Protein AF-A0A349AZU6-F1 (afdb_monomer)

Foldseek 3Di:
DQVLLCVLLVHPDDSVRLVVVLQVQLCVQLVCLCVPPRNVRSVCSNVCSVVCVSVVSLVSNVVQLVVQVVCVVVLVVQLVVCVVVPHDNLVSLVCSLVPDDPPNNVLSVQLNVCVVVVDDSVVSVVVSVVSSVVSVD

Sequence (137 aa):
WIDAALDRAGLVMRAGEYVAVIAAAAIAGGVLGYLLLGAVVGALGFLVPLLGAGAFLRAKASRRNKDFGDQLSDALMIMSGSLRSGFGVGQAIDTVAEEMDAPLGQEFRRAILETRLGRDVEDALDGVAGRVQNEDF

Mean predicted aligned error: 5.75 Å

Solvent-accessible surface area (backbone atoms only — not comparable to full-atom values): 7017 Å² total; per-residue (Å²): 111,61,54,64,40,29,58,59,38,71,42,100,58,53,54,68,56,51,52,49,51,38,51,51,45,11,51,51,32,16,51,51,25,29,76,75,68,32,68,70,44,9,51,47,30,29,46,49,41,67,68,40,50,64,56,50,36,51,53,43,20,48,50,46,48,49,51,30,59,65,47,47,62,57,41,49,51,53,30,52,51,34,45,71,76,66,45,53,70,70,55,23,47,50,49,34,22,70,74,38,58,82,55,49,10,54,46,39,45,48,26,52,53,41,30,76,73,73,43,53,65,67,62,24,49,50,51,42,52,54,55,54,55,59,56,80,107

pLDDT: mean 89.32, std 9.28, range [38.75, 96.94]

Radius of gyration: 20.49 Å; Cα contacts (8 Å, |Δi|>4): 138; chains: 1; bounding box: 47×26×60 Å

Nearest PDB structures (foldseek):
  6bs9-assembly4_D  TM=7.096E-01  e=2.618E+00  Bacillus subtilis subsp. subtilis str. 168

Structure (mmCIF, N/CA/C/O backbone):
data_AF-A0A349AZU6-F1
#
_entry.id   AF-A0A349AZU6-F1
#
loop_
_atom_site.group_PDB
_atom_site.id
_atom_site.type_symbol
_atom_site.label_atom_id
_atom_site.label_alt_id
_atom_site.label_comp_id
_atom_site.label_asym_id
_atom_site.label_entity_id
_atom_site.label_seq_id
_atom_site.pdbx_PDB_ins_code
_atom_site.Cartn_x
_atom_site.Cartn_y
_atom_site.Cartn_z
_atom_site.occupancy
_atom_site.B_iso_or_equiv
_atom_site.auth_seq_id
_atom_site.auth_comp_id
_atom_site.auth_asym_id
_atom_site.auth_atom_id
_atom_site.pdbx_PDB_model_num
ATOM 1 N N . TRP A 1 1 ? -4.689 -14.101 -10.214 1.00 70.19 1 TRP A N 1
ATOM 2 C CA . TRP A 1 1 ? -3.372 -13.975 -9.547 1.00 70.19 1 TRP A CA 1
ATOM 3 C C . TRP A 1 1 ? -2.842 -12.546 -9.610 1.00 70.19 1 TRP A C 1
ATOM 5 O O . TRP A 1 1 ? -2.503 -12.028 -8.558 1.00 70.19 1 TRP A O 1
ATOM 15 N N . ILE A 1 2 ? -2.807 -11.895 -10.785 1.00 75.62 2 ILE A N 1
ATOM 16 C CA . ILE A 1 2 ? -2.313 -10.508 -10.916 1.00 75.62 2 ILE A CA 1
ATOM 17 C C . ILE A 1 2 ? -3.176 -9.515 -10.126 1.00 75.62 2 ILE A C 1
ATOM 19 O O . ILE A 1 2 ? -2.609 -8.734 -9.376 1.00 75.62 2 ILE A O 1
ATOM 23 N N . ASP A 1 3 ? -4.511 -9.592 -10.208 1.00 78.19 3 ASP A N 1
ATOM 24 C CA . ASP A 1 3 ? -5.394 -8.682 -9.451 1.00 78.19 3 ASP A CA 1
ATOM 25 C C . ASP A 1 3 ? -5.141 -8.774 -7.938 1.00 78.19 3 ASP A C 1
ATOM 27 O O . ASP A 1 3 ? -4.849 -7.778 -7.291 1.00 78.19 3 ASP A O 1
ATOM 31 N N . ALA A 1 4 ? -5.074 -9.995 -7.396 1.00 75.69 4 ALA A N 1
ATOM 32 C CA . ALA A 1 4 ? -4.731 -10.221 -5.990 1.00 75.69 4 ALA A CA 1
ATOM 33 C C . ALA A 1 4 ? -3.312 -9.744 -5.612 1.00 75.69 4 ALA A C 1
ATOM 35 O O . ALA A 1 4 ? -3.046 -9.435 -4.455 1.00 75.69 4 ALA A O 1
ATOM 36 N N . ALA A 1 5 ? -2.361 -9.708 -6.551 1.00 75.31 5 ALA A N 1
ATOM 37 C CA . ALA A 1 5 ? -1.028 -9.157 -6.303 1.00 75.31 5 ALA A CA 1
ATOM 38 C C . ALA A 1 5 ? -1.018 -7.617 -6.358 1.00 75.31 5 ALA A C 1
ATOM 40 O O . ALA A 1 5 ? -0.261 -6.993 -5.618 1.00 75.31 5 ALA A O 1
ATOM 41 N N . LEU A 1 6 ? -1.859 -7.011 -7.201 1.00 78.75 6 LEU A N 1
ATOM 42 C CA . LEU A 1 6 ? -2.036 -5.560 -7.300 1.00 78.75 6 LEU A CA 1
ATOM 43 C C . LEU A 1 6 ? -2.740 -4.993 -6.067 1.00 78.75 6 LEU A C 1
ATOM 45 O O . LEU A 1 6 ? -2.260 -4.006 -5.508 1.00 78.75 6 LEU A O 1
ATOM 49 N N . ASP A 1 7 ? -3.787 -5.670 -5.594 1.00 77.56 7 ASP A N 1
ATOM 50 C CA . ASP A 1 7 ? -4.503 -5.304 -4.369 1.00 77.56 7 ASP A CA 1
ATOM 51 C C . ASP A 1 7 ? -3.568 -5.326 -3.151 1.00 77.56 7 ASP A C 1
ATOM 53 O O . ASP A 1 7 ? -3.503 -4.354 -2.392 1.00 77.56 7 ASP A O 1
ATOM 57 N N . ARG A 1 8 ? -2.757 -6.387 -3.014 1.00 73.31 8 ARG A N 1
ATOM 58 C CA . ARG A 1 8 ? -1.718 -6.492 -1.971 1.00 73.31 8 ARG A CA 1
ATOM 59 C C . ARG A 1 8 ? -0.664 -5.392 -2.092 1.00 73.31 8 ARG A C 1
ATOM 61 O O . ARG A 1 8 ? -0.300 -4.737 -1.122 1.00 73.31 8 ARG A O 1
ATOM 68 N N . ALA A 1 9 ? -0.237 -5.077 -3.313 1.00 77.00 9 ALA A N 1
ATOM 69 C CA . ALA A 1 9 ? 0.690 -3.977 -3.574 1.00 77.00 9 ALA A CA 1
ATOM 70 C C . ALA A 1 9 ? 0.067 -2.570 -3.406 1.00 77.00 9 ALA A C 1
ATOM 72 O O . ALA A 1 9 ? 0.757 -1.566 -3.631 1.00 77.00 9 ALA A O 1
ATOM 73 N N . GLY A 1 10 ? -1.221 -2.469 -3.054 1.00 72.44 10 GLY A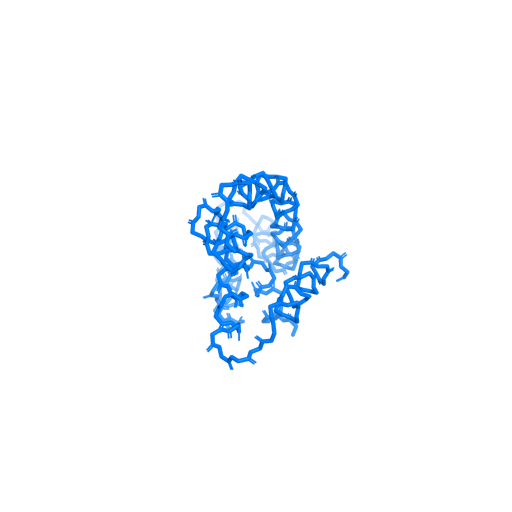 N 1
ATOM 74 C CA . GLY A 1 10 ? -1.937 -1.202 -2.883 1.00 72.44 10 GLY A CA 1
ATOM 75 C C . GLY A 1 10 ? -2.020 -0.400 -4.180 1.00 72.44 10 GLY A C 1
ATOM 76 O O . GLY A 1 10 ? -1.925 0.827 -4.167 1.00 72.44 10 GLY A O 1
ATOM 77 N N . LEU A 1 11 ? -2.073 -1.086 -5.322 1.00 80.00 11 LEU A N 1
ATOM 78 C CA . LEU A 1 11 ? -2.151 -0.471 -6.641 1.00 80.00 11 LEU A CA 1
ATOM 79 C C . LEU A 1 11 ? -3.598 -0.485 -7.126 1.00 80.00 11 LEU A C 1
ATOM 81 O O . LEU A 1 11 ? -4.158 -1.545 -7.373 1.00 80.00 11 LEU A O 1
ATOM 85 N N . VAL A 1 12 ? -4.172 0.702 -7.341 1.00 77.62 12 VAL A N 1
ATOM 86 C CA . VAL A 1 12 ? -5.534 0.887 -7.885 1.00 77.62 12 VAL A CA 1
ATOM 87 C C . VAL A 1 12 ? -5.543 0.716 -9.414 1.00 77.62 12 VAL A C 1
ATOM 89 O O . VAL A 1 12 ? -6.100 1.526 -10.147 1.00 77.62 12 VAL A O 1
ATOM 92 N N . MET A 1 13 ? -4.848 -0.304 -9.912 1.00 78.25 13 MET A N 1
ATOM 93 C CA . MET A 1 13 ? -4.711 -0.590 -11.339 1.00 78.25 13 MET A CA 1
ATOM 94 C C . MET A 1 13 ? -5.400 -1.903 -11.665 1.00 78.25 13 MET A C 1
ATOM 96 O O . MET A 1 13 ? -5.328 -2.862 -10.899 1.00 78.25 13 MET A O 1
ATOM 100 N N . ARG A 1 14 ? -6.021 -1.978 -12.840 1.00 85.62 14 ARG A N 1
ATOM 101 C CA . ARG A 1 14 ? -6.533 -3.253 -13.358 1.00 85.62 14 ARG A CA 1
ATOM 102 C C . ARG A 1 14 ? -5.367 -4.120 -13.831 1.00 85.62 14 ARG A C 1
ATOM 104 O O . ARG A 1 14 ? -4.391 -3.589 -14.367 1.00 85.62 14 ARG A O 1
ATOM 111 N N . ALA A 1 15 ? -5.484 -5.451 -13.758 1.00 83.00 15 ALA A N 1
ATOM 112 C CA . ALA A 1 15 ? -4.453 -6.343 -14.307 1.00 83.00 15 ALA A CA 1
ATOM 113 C C . ALA A 1 15 ? -4.099 -6.023 -15.770 1.00 83.00 15 ALA A C 1
ATOM 115 O O . ALA A 1 15 ? -2.925 -6.052 -16.137 1.00 83.00 15 ALA A O 1
ATOM 116 N N . GLY A 1 16 ? -5.092 -5.656 -16.588 1.00 84.69 16 GLY A N 1
ATOM 117 C CA . GLY A 1 16 ? -4.869 -5.251 -17.979 1.00 84.69 16 GLY A CA 1
ATOM 118 C C . GLY A 1 16 ? -4.025 -3.979 -18.123 1.00 84.69 16 GLY A C 1
ATOM 119 O O . GLY A 1 16 ? -3.142 -3.931 -18.975 1.00 84.69 16 GLY A O 1
ATOM 120 N N . GLU A 1 17 ? -4.241 -2.977 -17.267 1.00 88.50 17 GLU A N 1
ATOM 121 C CA . GLU A 1 17 ? -3.463 -1.729 -17.264 1.00 88.50 17 GLU A CA 1
ATOM 122 C C . GLU A 1 17 ? -2.023 -1.989 -16.828 1.00 88.50 17 GLU A C 1
ATOM 124 O O . GLU A 1 17 ? -1.086 -1.508 -17.460 1.00 88.50 17 GLU A O 1
ATOM 129 N N . TYR A 1 18 ? -1.838 -2.814 -15.795 1.00 88.88 18 TYR A N 1
ATOM 130 C CA . TYR A 1 18 ? -0.510 -3.184 -15.323 1.00 88.88 18 TYR A CA 1
ATOM 131 C C . TYR A 1 18 ? 0.291 -3.927 -16.400 1.00 88.88 18 TYR A C 1
ATOM 133 O O . TYR A 1 18 ? 1.432 -3.567 -16.690 1.00 88.88 18 TYR A O 1
ATOM 141 N N . VAL A 1 19 ? -0.318 -4.923 -17.052 1.00 90.12 19 VAL A N 1
ATOM 142 C CA . VAL A 1 19 ? 0.318 -5.653 -18.160 1.00 90.12 19 VAL A CA 1
ATOM 143 C C . VAL A 1 19 ? 0.631 -4.714 -19.327 1.00 90.12 19 VAL A C 1
ATOM 145 O O . VAL A 1 19 ? 1.719 -4.805 -19.893 1.00 90.12 19 VAL A O 1
ATOM 148 N N . ALA A 1 20 ? -0.268 -3.782 -19.659 1.00 92.62 20 ALA A N 1
ATOM 149 C CA . ALA A 1 20 ? -0.034 -2.795 -20.710 1.00 92.62 20 ALA A CA 1
ATOM 150 C C . ALA A 1 20 ? 1.158 -1.877 -20.390 1.00 92.62 20 ALA A C 1
ATOM 152 O O . ALA A 1 20 ? 1.995 -1.646 -21.260 1.00 92.62 20 ALA A O 1
ATOM 153 N N . VAL A 1 21 ? 1.282 -1.408 -19.144 1.00 92.81 21 VAL A N 1
ATOM 154 C CA . VAL A 1 21 ? 2.424 -0.594 -18.693 1.00 92.81 21 VAL A CA 1
ATOM 155 C C . VAL A 1 21 ? 3.730 -1.380 -18.782 1.00 92.81 21 VAL A C 1
ATOM 157 O O . VAL A 1 21 ? 4.713 -0.863 -19.308 1.00 92.81 21 VAL A O 1
ATOM 160 N N . ILE A 1 22 ? 3.750 -2.634 -18.323 1.00 93.75 22 ILE A N 1
ATOM 161 C CA . ILE A 1 22 ? 4.947 -3.484 -18.400 1.00 93.75 22 ILE A CA 1
ATOM 162 C C . ILE A 1 22 ? 5.332 -3.767 -19.857 1.00 93.75 22 ILE A C 1
ATOM 164 O O . ILE A 1 22 ? 6.510 -3.674 -20.202 1.00 93.75 22 ILE A O 1
ATOM 168 N N . ALA A 1 23 ? 4.363 -4.059 -20.727 1.00 93.81 23 ALA A N 1
ATOM 169 C CA . ALA A 1 23 ? 4.609 -4.277 -22.150 1.00 93.81 23 ALA A CA 1
ATOM 170 C C . ALA A 1 23 ? 5.148 -3.010 -22.833 1.00 93.81 23 ALA A C 1
ATOM 172 O O . ALA A 1 23 ? 6.137 -3.077 -23.563 1.00 93.81 23 ALA A O 1
ATOM 173 N N . ALA A 1 24 ? 4.554 -1.847 -22.554 1.00 95.62 24 ALA A N 1
ATOM 174 C CA . ALA A 1 24 ? 5.028 -0.566 -23.066 1.00 95.62 24 ALA A CA 1
ATOM 175 C C . ALA A 1 24 ? 6.449 -0.250 -22.573 1.00 95.62 24 ALA A C 1
ATOM 177 O O . ALA A 1 24 ? 7.294 0.151 -23.371 1.00 95.62 24 ALA A O 1
ATOM 178 N N . ALA A 1 25 ? 6.739 -0.488 -21.291 1.00 94.12 25 ALA A N 1
ATOM 179 C CA . ALA A 1 25 ? 8.067 -0.301 -20.714 1.00 94.12 25 ALA A CA 1
ATOM 180 C C . ALA A 1 25 ? 9.108 -1.246 -21.334 1.00 94.12 25 ALA A C 1
ATOM 182 O O . ALA A 1 25 ? 10.212 -0.806 -21.640 1.00 94.12 25 ALA A O 1
ATOM 183 N N . ALA A 1 26 ? 8.757 -2.514 -21.569 1.00 95.56 26 ALA A N 1
ATOM 184 C CA . ALA A 1 26 ? 9.631 -3.486 -22.224 1.00 95.56 26 ALA A CA 1
ATOM 185 C C . ALA A 1 26 ? 9.942 -3.084 -23.672 1.00 95.56 26 ALA A C 1
ATOM 187 O O . ALA A 1 26 ? 11.100 -3.083 -24.084 1.00 95.56 26 ALA A O 1
ATOM 188 N N . ILE A 1 27 ? 8.927 -2.688 -24.445 1.00 96.31 27 ILE A N 1
ATOM 189 C CA . ILE A 1 27 ? 9.114 -2.250 -25.834 1.00 96.31 27 ILE A CA 1
ATOM 190 C C . ILE A 1 27 ? 9.949 -0.967 -25.878 1.00 96.31 27 ILE A C 1
ATOM 192 O O . ILE A 1 27 ? 10.937 -0.908 -26.607 1.00 96.31 27 ILE A O 1
ATOM 196 N N . ALA A 1 28 ? 9.599 0.044 -25.078 1.00 96.44 28 ALA A N 1
ATOM 197 C CA . ALA A 1 28 ? 10.323 1.310 -25.043 1.00 96.44 28 ALA A CA 1
ATOM 198 C C . ALA A 1 28 ? 11.774 1.118 -24.580 1.00 96.44 28 ALA A C 1
ATOM 200 O O . ALA A 1 28 ? 12.697 1.587 -25.243 1.00 96.44 28 ALA A O 1
ATOM 201 N N . GLY A 1 29 ? 11.987 0.379 -23.487 1.00 94.44 29 GLY A N 1
ATOM 202 C CA . GLY A 1 29 ? 13.314 0.062 -22.966 1.00 94.44 29 GLY A CA 1
ATOM 203 C C . GLY A 1 29 ? 14.150 -0.740 -23.961 1.00 94.44 29 GLY A C 1
ATOM 204 O O . GLY A 1 29 ? 15.328 -0.442 -24.152 1.00 94.44 29 GLY A O 1
ATOM 205 N N . GLY A 1 30 ? 13.538 -1.707 -24.647 1.00 96.00 30 GLY A N 1
ATOM 206 C CA . GLY A 1 30 ? 14.215 -2.516 -25.653 1.00 96.00 30 GLY A CA 1
ATOM 207 C C . GLY A 1 30 ? 14.617 -1.728 -26.896 1.00 96.00 30 GLY A C 1
ATOM 208 O O . GLY A 1 30 ? 15.766 -1.806 -27.328 1.00 96.00 30 GLY A O 1
ATOM 209 N N . VAL A 1 31 ? 13.705 -0.919 -27.441 1.00 96.94 31 VAL A N 1
ATOM 210 C CA . VAL A 1 31 ? 13.965 -0.088 -28.627 1.00 96.94 31 VAL A CA 1
ATOM 211 C C . VAL A 1 31 ? 15.001 0.991 -28.318 1.00 96.94 31 VAL A C 1
ATOM 213 O O . VAL A 1 31 ? 15.977 1.127 -29.052 1.00 96.94 31 VAL A O 1
ATOM 216 N N . LEU A 1 32 ? 14.838 1.732 -27.219 1.00 96.62 32 LEU A N 1
ATOM 217 C CA . LEU A 1 32 ? 15.782 2.786 -26.841 1.00 96.62 32 LEU A CA 1
ATOM 218 C C . LEU A 1 32 ? 17.157 2.209 -26.492 1.00 96.62 32 LEU A C 1
ATOM 220 O O . LEU A 1 32 ? 18.171 2.728 -26.955 1.00 96.62 32 LEU A O 1
ATOM 224 N N . GLY A 1 33 ? 17.200 1.111 -25.733 1.00 96.25 33 GLY A N 1
ATOM 225 C CA . GLY A 1 33 ? 18.446 0.424 -25.403 1.00 96.25 33 GLY A CA 1
ATOM 226 C C . GLY A 1 33 ? 19.177 -0.070 -26.651 1.00 96.25 33 GLY A C 1
ATOM 227 O O . GLY A 1 33 ? 20.388 0.112 -26.762 1.00 96.25 33 GLY A O 1
ATOM 228 N N . TYR A 1 34 ? 18.437 -0.618 -27.620 1.00 96.88 34 TYR A N 1
ATOM 229 C CA . TYR A 1 34 ? 18.990 -1.063 -28.896 1.00 96.88 34 TYR A CA 1
ATOM 230 C C . TYR A 1 34 ? 19.589 0.099 -29.696 1.00 96.88 34 TYR A C 1
ATOM 232 O O . TYR A 1 34 ? 20.733 0.008 -30.139 1.00 96.88 34 TYR A O 1
ATOM 240 N N . LEU A 1 35 ? 18.836 1.192 -29.860 1.00 96.44 35 LEU A N 1
ATOM 241 C CA . LEU A 1 35 ? 19.240 2.329 -30.692 1.00 96.44 35 LEU A CA 1
ATOM 242 C C . LEU A 1 35 ? 20.416 3.117 -30.106 1.00 96.44 35 LEU A C 1
ATOM 244 O O . LEU A 1 35 ? 21.252 3.607 -30.859 1.00 96.44 35 LEU A O 1
ATOM 248 N N . LEU A 1 36 ? 20.474 3.259 -28.780 1.00 96.25 36 LEU A N 1
ATOM 249 C CA . LEU A 1 36 ? 21.478 4.093 -28.117 1.00 96.25 36 LEU A CA 1
ATOM 250 C C . LEU A 1 36 ? 22.755 3.325 -27.764 1.00 96.25 36 LEU A C 1
ATOM 252 O O . LEU A 1 36 ? 23.843 3.891 -27.811 1.00 96.25 36 LEU A O 1
ATOM 256 N N . LEU A 1 37 ? 22.621 2.059 -27.361 1.00 95.81 37 LEU A N 1
ATOM 2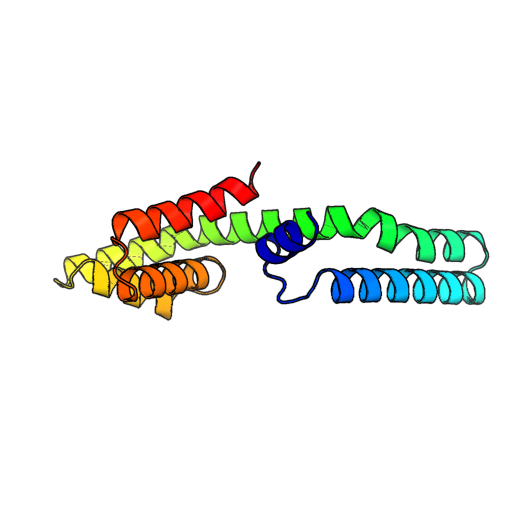57 C CA . LEU A 1 37 ? 23.686 1.304 -26.690 1.00 95.81 37 LEU A CA 1
ATOM 258 C C . LEU A 1 37 ? 23.924 -0.086 -27.309 1.00 95.81 37 LEU A C 1
ATOM 260 O O . LEU A 1 37 ? 24.824 -0.809 -26.881 1.00 95.81 37 LEU A O 1
ATOM 264 N N . GLY A 1 38 ? 23.153 -0.457 -28.336 1.00 94.75 38 GLY A N 1
ATOM 265 C CA . GLY A 1 38 ? 23.325 -1.687 -29.103 1.00 94.75 38 GLY A CA 1
ATOM 266 C C . GLY A 1 38 ? 22.504 -2.881 -28.608 1.00 94.75 38 GLY A C 1
ATOM 267 O O . GLY A 1 38 ? 21.756 -2.828 -27.629 1.00 94.75 38 GLY A O 1
ATOM 268 N N . ALA A 1 39 ? 22.654 -4.004 -29.317 1.00 94.00 39 ALA A N 1
ATOM 269 C CA . ALA A 1 39 ? 21.764 -5.163 -29.212 1.00 94.00 39 ALA A CA 1
ATOM 270 C C . ALA A 1 39 ? 21.667 -5.778 -27.808 1.00 94.00 39 ALA A C 1
ATOM 272 O O . ALA A 1 39 ? 20.577 -6.154 -27.382 1.00 94.00 39 ALA A O 1
ATOM 273 N N . VAL A 1 40 ? 22.782 -5.849 -27.074 1.00 95.56 40 VAL A N 1
ATOM 274 C CA . VAL A 1 40 ? 22.809 -6.423 -25.719 1.00 95.56 40 VAL A CA 1
ATOM 275 C C . VAL A 1 40 ? 21.979 -5.580 -24.751 1.00 95.56 40 VAL A C 1
ATOM 277 O O . VAL A 1 40 ? 21.172 -6.118 -23.996 1.00 95.56 40 VAL A O 1
ATOM 280 N N . VAL A 1 41 ? 22.126 -4.254 -24.797 1.00 94.94 41 VAL A N 1
ATOM 281 C CA . VAL A 1 41 ? 21.389 -3.356 -23.901 1.00 94.94 41 VAL A CA 1
ATOM 282 C C . VAL A 1 41 ? 19.914 -3.284 -24.286 1.00 94.94 41 VAL A C 1
ATOM 284 O O . VAL A 1 41 ? 19.061 -3.270 -23.402 1.00 94.94 41 VAL A O 1
ATOM 287 N N . GLY A 1 42 ? 19.592 -3.338 -25.581 1.00 95.06 42 GLY A N 1
ATOM 288 C CA . GLY A 1 42 ? 18.209 -3.496 -26.040 1.00 95.06 42 GLY A CA 1
ATOM 289 C C . GLY A 1 42 ? 17.556 -4.787 -25.538 1.00 95.06 42 GLY A C 1
ATOM 290 O O . GLY A 1 42 ? 16.437 -4.762 -25.033 1.00 95.06 42 GLY A O 1
ATOM 291 N N . ALA A 1 43 ? 18.265 -5.918 -25.582 1.00 94.62 43 ALA A N 1
ATOM 292 C CA . ALA A 1 43 ? 17.741 -7.176 -25.048 1.00 94.62 43 ALA A CA 1
ATOM 293 C C . ALA A 1 43 ? 17.457 -7.087 -23.536 1.00 9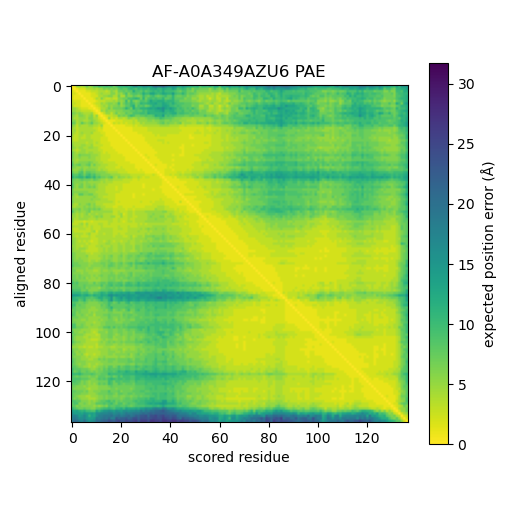4.62 43 ALA A C 1
ATOM 295 O O . ALA A 1 43 ? 16.401 -7.524 -23.076 1.00 94.62 43 ALA A O 1
ATOM 296 N N . LEU A 1 44 ? 18.356 -6.467 -22.764 1.00 94.69 44 LEU A N 1
ATOM 297 C CA . LEU A 1 44 ? 1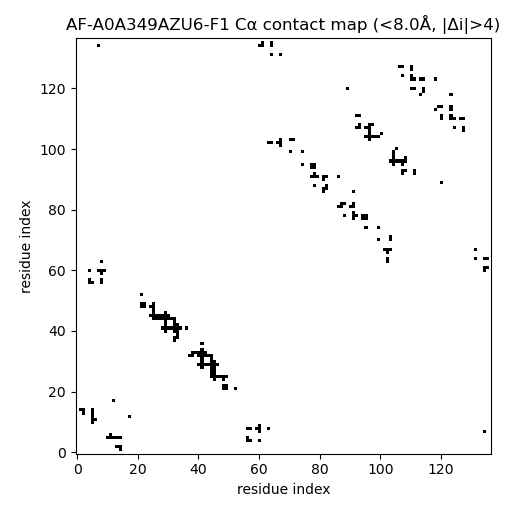8.145 -6.244 -21.329 1.00 94.69 44 LEU A CA 1
ATOM 298 C C . LEU A 1 44 ? 16.980 -5.283 -21.054 1.00 94.69 44 LEU A C 1
ATOM 300 O O . LEU A 1 44 ? 16.138 -5.584 -20.211 1.00 94.69 44 LEU A O 1
ATOM 304 N N . GLY A 1 45 ? 16.887 -4.169 -21.785 1.00 93.12 45 GLY A N 1
ATOM 305 C CA . GLY A 1 45 ? 15.798 -3.197 -21.652 1.00 93.12 45 GLY A CA 1
ATOM 306 C C . GLY A 1 45 ? 14.413 -3.790 -21.926 1.00 93.12 45 GLY A C 1
ATOM 307 O O . GLY A 1 45 ? 13.432 -3.356 -21.325 1.00 93.12 45 GLY A O 1
ATOM 308 N N . PHE A 1 46 ? 14.340 -4.823 -22.770 1.00 93.12 46 PHE A N 1
ATOM 309 C CA . PHE A 1 46 ? 13.118 -5.585 -23.014 1.00 93.12 46 PHE A CA 1
ATOM 310 C C . PHE A 1 46 ? 12.822 -6.615 -21.913 1.00 93.12 46 PHE A C 1
ATOM 312 O O . PHE A 1 46 ? 11.688 -6.728 -21.449 1.00 93.12 46 PHE A O 1
ATOM 319 N N . LEU A 1 47 ? 13.830 -7.375 -21.476 1.00 92.94 47 LEU A N 1
ATOM 320 C CA . LEU A 1 47 ? 13.640 -8.492 -20.544 1.00 92.94 47 LEU A CA 1
ATOM 321 C C . LEU A 1 47 ? 13.444 -8.053 -19.088 1.00 92.94 47 LEU A C 1
ATOM 323 O O . LEU A 1 47 ? 12.690 -8.695 -18.355 1.00 92.94 47 LEU A O 1
ATOM 327 N N . VAL A 1 48 ? 14.097 -6.971 -18.654 1.00 93.94 48 VAL A N 1
ATOM 328 C CA . VAL A 1 48 ? 14.079 -6.537 -17.248 1.00 93.94 48 VAL A CA 1
ATOM 329 C C . VAL A 1 48 ? 12.664 -6.219 -16.741 1.00 93.94 48 VAL A C 1
ATOM 331 O O . VAL A 1 48 ? 12.304 -6.757 -15.694 1.00 93.94 48 VAL A O 1
ATOM 334 N N . PRO A 1 49 ? 11.817 -5.433 -17.437 1.00 90.81 49 PRO A N 1
ATOM 335 C CA . PRO A 1 49 ? 10.455 -5.164 -16.968 1.00 90.81 49 PRO A CA 1
ATOM 336 C C . PRO A 1 49 ? 9.586 -6.425 -16.894 1.00 90.81 49 PRO A C 1
ATOM 338 O O . PRO A 1 49 ? 8.812 -6.580 -15.952 1.00 90.81 49 PRO A O 1
ATOM 341 N N . LEU A 1 50 ? 9.746 -7.351 -17.847 1.00 90.25 50 LEU A N 1
ATOM 342 C CA . LEU A 1 50 ? 8.970 -8.594 -17.915 1.00 90.25 50 LEU A CA 1
ATOM 343 C C . LEU A 1 50 ? 9.283 -9.531 -16.744 1.00 90.25 50 LEU A C 1
ATOM 345 O O . LEU A 1 50 ? 8.373 -10.058 -16.107 1.00 90.25 50 LEU A O 1
ATOM 349 N N . LEU A 1 51 ? 10.569 -9.719 -16.443 1.00 90.81 51 LEU A N 1
ATOM 350 C CA . LEU A 1 51 ? 11.010 -10.574 -15.340 1.00 90.81 51 LEU A CA 1
ATOM 351 C C . LEU A 1 51 ? 10.854 -9.878 -13.978 1.00 90.81 51 LEU A C 1
ATOM 353 O O . LEU A 1 51 ? 10.565 -10.526 -12.972 1.00 90.81 51 LEU A O 1
ATOM 357 N N . GLY A 1 52 ? 11.021 -8.555 -13.943 1.00 89.25 52 GLY A N 1
ATOM 358 C CA . GLY A 1 52 ? 10.986 -7.742 -12.730 1.00 89.25 52 GLY A CA 1
ATOM 359 C C . GLY A 1 52 ? 9.583 -7.422 -12.215 1.00 89.25 52 GLY A C 1
ATOM 360 O O . GLY A 1 52 ? 9.436 -7.169 -11.022 1.00 89.25 52 GLY A O 1
ATOM 361 N N . ALA A 1 53 ? 8.548 -7.477 -13.059 1.00 89.19 53 ALA A N 1
ATOM 362 C CA . ALA A 1 53 ? 7.174 -7.121 -12.693 1.00 89.19 53 ALA A CA 1
ATOM 363 C C . ALA A 1 53 ? 6.673 -7.858 -11.434 1.00 89.19 53 ALA A C 1
ATOM 365 O O . ALA A 1 53 ? 6.237 -7.241 -10.460 1.00 89.19 53 ALA A O 1
ATOM 366 N N . GLY A 1 54 ? 6.806 -9.187 -11.404 1.00 86.75 54 GLY A N 1
ATOM 367 C CA . GLY A 1 54 ? 6.371 -9.989 -10.257 1.00 86.75 54 GLY A CA 1
ATOM 368 C C . GLY A 1 54 ? 7.187 -9.722 -8.988 1.00 86.75 54 GLY A C 1
ATOM 369 O O . GLY A 1 54 ? 6.628 -9.661 -7.894 1.00 86.75 54 GLY A O 1
ATOM 370 N N . ALA A 1 55 ? 8.503 -9.534 -9.123 1.00 88.12 55 ALA A N 1
ATOM 371 C CA . ALA A 1 55 ? 9.378 -9.207 -7.998 1.00 88.12 55 ALA A CA 1
ATOM 372 C C . ALA A 1 55 ? 9.057 -7.821 -7.418 1.00 88.12 55 ALA A C 1
ATOM 374 O O . ALA A 1 55 ? 9.014 -7.663 -6.201 1.00 88.12 55 ALA A O 1
ATOM 375 N N . PHE A 1 56 ? 8.755 -6.846 -8.278 1.00 88.44 56 PHE A N 1
ATOM 376 C CA . PHE A 1 56 ? 8.345 -5.505 -7.876 1.00 88.44 56 PHE A CA 1
ATOM 377 C C . PHE A 1 56 ? 7.048 -5.521 -7.058 1.00 88.44 56 PHE A C 1
ATOM 379 O O . PHE A 1 56 ? 6.995 -4.903 -5.997 1.00 88.44 56 PHE A O 1
ATOM 386 N N . LEU A 1 57 ? 6.024 -6.261 -7.504 1.00 87.25 57 LEU A N 1
ATOM 387 C CA . LEU A 1 57 ? 4.766 -6.384 -6.756 1.00 87.25 57 LEU A CA 1
ATOM 388 C C . LEU A 1 57 ? 4.980 -7.009 -5.376 1.00 87.25 57 LEU A C 1
ATOM 390 O O . LEU A 1 57 ? 4.474 -6.485 -4.387 1.00 87.25 57 LEU A O 1
ATOM 394 N N . ARG A 1 58 ? 5.777 -8.082 -5.294 1.00 86.50 58 ARG A N 1
ATOM 395 C CA . ARG A 1 58 ? 6.119 -8.726 -4.016 1.00 86.50 58 ARG A CA 1
ATOM 396 C C . ARG A 1 58 ? 6.880 -7.790 -3.083 1.00 86.50 58 ARG A C 1
ATOM 398 O O . ARG A 1 58 ? 6.534 -7.689 -1.914 1.00 86.50 58 ARG A O 1
ATOM 405 N N . ALA A 1 59 ? 7.884 -7.081 -3.599 1.00 87.81 59 ALA A N 1
ATOM 406 C CA . ALA A 1 59 ? 8.652 -6.121 -2.811 1.00 87.81 59 ALA A CA 1
ATOM 407 C C . ALA A 1 59 ? 7.766 -4.979 -2.291 1.00 87.81 59 ALA A C 1
ATOM 409 O O . ALA A 1 59 ? 7.903 -4.566 -1.142 1.00 87.81 59 ALA A O 1
ATOM 410 N N . LYS A 1 60 ? 6.830 -4.492 -3.116 1.00 87.75 60 LYS A N 1
ATOM 411 C CA . LYS A 1 60 ? 5.887 -3.447 -2.713 1.00 87.75 60 LYS A CA 1
ATOM 412 C C . LYS A 1 60 ? 4.910 -3.934 -1.638 1.00 87.75 60 LYS A C 1
ATOM 414 O O . LYS A 1 60 ? 4.698 -3.207 -0.674 1.00 87.75 60 LYS A O 1
ATOM 419 N N . ALA A 1 61 ? 4.367 -5.145 -1.776 1.00 86.44 61 ALA A N 1
ATOM 420 C CA . ALA A 1 61 ? 3.504 -5.756 -0.763 1.00 86.44 61 ALA A CA 1
ATOM 421 C C . ALA A 1 61 ? 4.256 -5.972 0.563 1.00 86.44 61 ALA A C 1
ATOM 423 O O . ALA A 1 61 ? 3.822 -5.486 1.596 1.00 86.44 61 ALA A O 1
ATOM 424 N N . SER A 1 62 ? 5.449 -6.575 0.526 1.00 86.88 62 SER A N 1
ATOM 425 C CA . SER A 1 62 ? 6.275 -6.788 1.725 1.00 86.88 62 SER A CA 1
ATOM 426 C C . SER A 1 62 ? 6.626 -5.479 2.439 1.00 86.88 62 SER A C 1
ATOM 428 O O . SER A 1 62 ? 6.579 -5.404 3.666 1.00 86.88 62 SER A O 1
ATOM 430 N N . ARG A 1 63 ? 6.934 -4.418 1.682 1.00 88.56 63 ARG A N 1
ATOM 431 C CA . ARG A 1 63 ? 7.185 -3.098 2.267 1.00 88.56 63 ARG A CA 1
ATOM 432 C C . ARG A 1 63 ? 5.943 -2.535 2.952 1.00 88.56 63 ARG A C 1
ATOM 434 O O . ARG A 1 63 ? 6.055 -2.051 4.067 1.00 88.56 63 ARG A O 1
ATOM 441 N N . ARG A 1 64 ? 4.776 -2.647 2.316 1.00 89.19 64 ARG A N 1
ATOM 442 C CA . ARG A 1 64 ? 3.500 -2.223 2.898 1.00 89.19 64 ARG A CA 1
ATOM 443 C C . ARG A 1 64 ? 3.197 -2.988 4.190 1.00 89.19 64 ARG A C 1
ATOM 445 O O . ARG A 1 64 ? 2.844 -2.362 5.179 1.00 89.19 64 ARG A O 1
ATOM 452 N N . ASN A 1 65 ? 3.422 -4.297 4.220 1.00 87.25 65 ASN A N 1
ATOM 453 C CA . ASN A 1 65 ? 3.269 -5.105 5.431 1.00 87.25 65 ASN A CA 1
ATOM 454 C C . ASN A 1 65 ? 4.168 -4.638 6.573 1.00 87.25 65 ASN A C 1
ATOM 456 O O . ASN A 1 65 ? 3.728 -4.493 7.713 1.00 87.25 65 ASN A O 1
ATOM 460 N N . LYS A 1 66 ? 5.433 -4.357 6.255 1.00 89.50 66 LYS A N 1
ATOM 461 C CA . LYS A 1 66 ? 6.368 -3.802 7.227 1.00 89.50 66 LYS A CA 1
ATOM 462 C C . LYS A 1 66 ? 5.881 -2.451 7.756 1.00 89.50 66 LYS A C 1
ATOM 464 O O . LYS A 1 66 ? 5.819 -2.272 8.966 1.00 89.50 66 LYS A O 1
ATOM 469 N N . ASP A 1 67 ? 5.484 -1.548 6.860 1.00 91.25 67 ASP A N 1
ATOM 470 C CA . ASP A 1 67 ? 4.967 -0.229 7.229 1.00 91.25 67 ASP A CA 1
ATOM 471 C C . ASP A 1 67 ? 3.702 -0.358 8.110 1.00 91.25 67 ASP A C 1
ATOM 473 O O . ASP A 1 67 ? 3.540 0.398 9.064 1.00 91.25 67 ASP A O 1
ATOM 477 N N . PHE A 1 68 ? 2.835 -1.351 7.858 1.00 92.38 68 PHE A N 1
ATOM 478 C CA . PHE A 1 68 ? 1.679 -1.659 8.712 1.00 92.38 68 PHE A CA 1
ATOM 479 C C . PHE A 1 68 ? 2.105 -2.058 10.132 1.00 92.38 68 PHE A C 1
ATOM 481 O O . PHE A 1 68 ? 1.555 -1.553 11.110 1.00 92.38 68 PHE A O 1
ATOM 488 N N . GLY A 1 69 ? 3.077 -2.967 10.250 1.00 91.44 69 GLY A N 1
ATOM 489 C CA . GLY A 1 69 ? 3.606 -3.411 11.540 1.00 91.44 69 GLY A CA 1
ATOM 490 C C . GLY A 1 69 ? 4.247 -2.271 12.332 1.00 91.44 69 GLY A C 1
ATOM 491 O O . GLY A 1 69 ? 3.991 -2.140 13.529 1.00 91.44 69 GLY A O 1
ATOM 492 N N . ASP A 1 70 ? 5.008 -1.411 11.654 1.00 92.81 70 ASP A N 1
ATOM 493 C CA . ASP A 1 70 ? 5.645 -0.239 12.261 1.00 92.81 70 ASP A CA 1
ATOM 494 C C . ASP A 1 70 ? 4.589 0.772 12.765 1.00 92.81 70 ASP A C 1
ATOM 496 O O . ASP A 1 70 ? 4.714 1.310 13.865 1.00 92.81 70 ASP A O 1
ATOM 500 N N . GLN A 1 71 ? 3.495 0.964 12.018 1.00 95.44 71 GLN A N 1
ATOM 501 C CA . GLN A 1 71 ? 2.375 1.845 12.388 1.00 95.44 71 GLN A CA 1
ATOM 502 C C . GLN A 1 71 ? 1.511 1.306 13.542 1.00 95.44 71 GLN A C 1
ATOM 504 O O . GLN A 1 71 ? 0.821 2.079 14.213 1.00 95.44 71 GLN A O 1
ATOM 509 N N . LEU A 1 72 ? 1.516 -0.007 13.793 1.00 93.81 72 LEU A N 1
ATOM 510 C CA . LEU A 1 72 ? 0.624 -0.632 14.775 1.00 93.81 72 LEU A CA 1
ATOM 511 C C . LEU A 1 72 ? 0.886 -0.142 16.204 1.00 93.81 72 LEU A C 1
ATOM 513 O O . LEU A 1 72 ? -0.054 0.029 16.980 1.00 93.81 72 LEU A O 1
ATOM 517 N N . SER A 1 73 ? 2.150 0.117 16.546 1.00 93.62 73 SER A N 1
ATOM 518 C CA . SER A 1 73 ? 2.518 0.650 17.862 1.00 93.62 73 SER A CA 1
ATOM 519 C C . SER A 1 73 ? 1.877 2.019 18.113 1.00 93.62 73 SER A C 1
ATOM 521 O O . SER A 1 73 ? 1.283 2.244 19.169 1.00 93.62 73 SER A O 1
ATOM 523 N N . ASP A 1 74 ? 1.938 2.914 17.128 1.00 95.62 74 ASP A N 1
ATOM 524 C CA . ASP A 1 74 ? 1.368 4.260 17.224 1.00 95.62 74 ASP A CA 1
ATOM 525 C C . ASP A 1 74 ? -0.163 4.219 17.291 1.00 95.62 74 ASP A C 1
ATOM 527 O O . ASP A 1 74 ? -0.771 4.874 18.141 1.00 95.62 74 ASP A O 1
ATOM 531 N N . ALA A 1 75 ? -0.792 3.353 16.492 1.00 95.50 75 ALA A N 1
ATOM 532 C CA . ALA A 1 75 ? -2.234 3.126 16.539 1.00 95.50 75 ALA A CA 1
ATOM 533 C C . ALA A 1 75 ? -2.710 2.635 17.921 1.00 95.50 75 ALA A C 1
ATOM 535 O O . ALA A 1 75 ? -3.722 3.108 18.444 1.00 95.50 75 ALA A O 1
ATOM 536 N N . LEU A 1 76 ? -1.971 1.713 18.550 1.00 94.69 76 LEU A N 1
ATOM 537 C CA . LEU A 1 76 ? -2.275 1.230 19.901 1.00 94.69 76 LEU A CA 1
ATOM 538 C C . LEU A 1 76 ? -2.135 2.340 20.950 1.00 94.69 76 LEU A C 1
ATOM 540 O O . LEU A 1 76 ? -2.937 2.393 21.886 1.00 94.69 76 LEU A O 1
ATOM 544 N N . MET A 1 77 ? -1.172 3.253 20.789 1.00 95.62 77 MET A N 1
ATOM 545 C CA . MET A 1 77 ? -1.042 4.416 21.672 1.00 95.62 77 MET A CA 1
ATOM 546 C C . MET A 1 77 ? -2.260 5.335 21.563 1.00 95.62 77 MET A C 1
ATOM 548 O O . MET A 1 77 ? -2.842 5.668 22.599 1.00 95.62 77 MET A O 1
ATOM 552 N N . ILE A 1 78 ? -2.694 5.663 20.343 1.00 95.19 78 ILE A N 1
ATOM 553 C CA . ILE A 1 78 ? -3.897 6.472 20.088 1.00 95.19 78 ILE A CA 1
ATOM 554 C C . ILE A 1 78 ? -5.127 5.808 20.715 1.00 95.19 78 ILE A C 1
ATOM 556 O O . ILE A 1 78 ? -5.815 6.431 21.526 1.00 95.19 78 ILE A O 1
ATOM 560 N N . MET A 1 79 ? -5.362 4.518 20.442 1.00 94.62 79 MET A N 1
ATOM 561 C CA . MET A 1 79 ? -6.496 3.796 21.031 1.00 94.62 79 MET A CA 1
ATOM 562 C C . MET A 1 79 ? -6.445 3.794 22.556 1.00 94.62 79 MET A C 1
ATOM 564 O O . MET A 1 79 ? -7.457 4.048 23.204 1.00 94.62 79 MET A O 1
ATOM 568 N N . SER A 1 80 ? -5.274 3.545 23.148 1.00 94.88 80 SER A N 1
ATOM 569 C CA . SER A 1 80 ? -5.125 3.531 24.606 1.00 94.88 80 SER A CA 1
ATOM 570 C C . SER A 1 80 ? -5.424 4.898 25.234 1.00 94.88 80 SER A C 1
ATOM 572 O O . SER A 1 80 ? -6.025 4.962 26.310 1.00 94.88 80 SER A O 1
ATOM 574 N N . GLY A 1 81 ? -5.051 5.987 24.552 1.00 94.75 81 GLY A N 1
ATOM 575 C CA . GLY A 1 81 ? -5.359 7.356 24.949 1.00 94.75 81 GLY A CA 1
ATOM 576 C C . GLY A 1 81 ? -6.858 7.635 24.893 1.00 94.75 81 GLY A C 1
ATOM 577 O O . GLY A 1 81 ? -7.424 8.102 25.883 1.00 94.75 81 GLY A O 1
ATOM 578 N N . SER A 1 82 ? -7.507 7.264 23.785 1.00 93.38 82 SER A N 1
ATOM 579 C CA . SER A 1 82 ? -8.953 7.418 23.592 1.00 93.38 82 SER A CA 1
ATOM 580 C C . SER A 1 82 ? -9.768 6.615 24.607 1.00 93.38 82 SER A C 1
ATOM 582 O O . SER A 1 82 ? -10.726 7.119 25.188 1.00 93.38 82 SER A O 1
ATOM 584 N N . LEU A 1 83 ? -9.368 5.375 24.893 1.00 93.38 83 LEU A N 1
ATOM 585 C CA . LEU A 1 83 ? -10.050 4.546 25.889 1.00 93.38 83 LEU A CA 1
ATOM 586 C C . LEU A 1 83 ? -9.875 5.105 27.308 1.00 93.38 83 LEU A C 1
ATOM 588 O O . LEU A 1 83 ? -10.813 5.097 28.104 1.00 93.38 83 LEU A O 1
ATOM 592 N N . ARG A 1 84 ? -8.691 5.638 27.639 1.00 93.56 84 ARG A N 1
ATOM 593 C CA . ARG A 1 84 ? -8.421 6.233 28.958 1.00 93.56 84 ARG A CA 1
ATOM 594 C C . ARG A 1 84 ? -9.211 7.520 29.199 1.00 93.56 84 ARG A C 1
ATOM 596 O O . ARG A 1 84 ? -9.570 7.790 30.343 1.00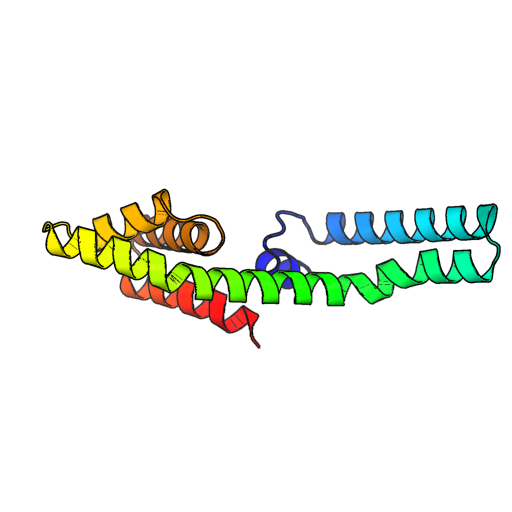 93.56 84 ARG A O 1
ATOM 603 N N . SER A 1 85 ? -9.482 8.306 28.159 1.00 92.44 85 SER A N 1
ATOM 604 C CA . SER A 1 85 ? -10.338 9.496 28.258 1.00 92.44 85 SER A CA 1
ATOM 605 C C . SER A 1 85 ? -11.833 9.162 28.331 1.00 92.44 85 SER A C 1
ATOM 607 O O . SER A 1 85 ? -12.649 10.067 28.501 1.00 92.44 85 SER A O 1
ATOM 609 N N . GLY A 1 86 ? -12.192 7.875 28.271 1.00 91.62 86 GLY A N 1
ATOM 610 C CA . GLY A 1 86 ? -13.560 7.387 28.414 1.00 91.62 86 GLY A CA 1
ATOM 611 C C . GLY A 1 86 ? -14.311 7.230 27.093 1.00 91.62 86 GLY A C 1
ATOM 612 O O . GLY A 1 86 ? -15.513 6.966 27.125 1.00 91.62 86 GLY A O 1
ATOM 613 N N . PHE A 1 87 ? -13.645 7.372 25.941 1.00 89.31 87 PHE A N 1
ATOM 614 C CA . PHE A 1 87 ? -14.268 7.054 24.659 1.00 89.31 87 PHE A CA 1
ATOM 615 C C . PHE A 1 87 ? -14.454 5.541 24.495 1.00 89.31 87 PHE A C 1
ATOM 617 O O . PHE A 1 87 ? -13.675 4.734 25.002 1.00 89.31 87 PHE A O 1
ATOM 624 N N . GLY A 1 88 ? -15.508 5.151 23.776 1.00 91.38 88 GLY A N 1
ATOM 625 C CA . GLY A 1 88 ? -15.769 3.750 23.453 1.00 91.38 88 GLY A CA 1
ATOM 626 C C . GLY A 1 88 ? -14.805 3.201 22.395 1.00 91.38 88 GLY A C 1
ATOM 627 O O . GLY A 1 88 ? -14.214 3.956 21.624 1.00 91.38 88 GLY A O 1
ATOM 628 N N . VAL A 1 89 ? -14.708 1.869 22.310 1.00 87.94 89 VAL A N 1
ATOM 629 C CA . VAL A 1 89 ? -13.838 1.153 21.353 1.00 87.94 89 VAL A CA 1
ATOM 630 C C . VAL A 1 89 ? -14.089 1.588 19.907 1.00 87.94 89 VAL A C 1
ATOM 632 O O . VAL A 1 89 ? -13.139 1.858 19.183 1.00 87.94 89 VAL A O 1
ATOM 635 N N . GLY A 1 90 ? -15.354 1.744 19.502 1.00 89.50 90 GLY A N 1
ATOM 636 C CA . GLY A 1 90 ? -15.691 2.199 18.149 1.00 89.50 90 GLY A CA 1
ATOM 637 C C . GLY A 1 90 ? -15.118 3.580 17.814 1.00 89.50 90 GLY A C 1
ATOM 638 O O . GLY A 1 90 ? -14.568 3.765 16.735 1.00 89.50 90 GLY A O 1
ATOM 639 N N . GLN A 1 91 ? -15.158 4.522 18.761 1.00 90.94 91 GLN A N 1
ATOM 640 C CA . GLN A 1 91 ? -14.591 5.856 18.558 1.00 90.94 91 GLN A CA 1
ATOM 641 C C . GLN A 1 91 ? -13.059 5.826 18.551 1.00 90.94 91 GLN A C 1
ATOM 643 O O . GLN A 1 91 ? -12.445 6.536 17.766 1.00 90.94 91 GLN A O 1
ATOM 648 N N . ALA A 1 92 ? -12.437 4.984 19.381 1.00 93.06 92 ALA A N 1
ATOM 649 C CA . ALA A 1 92 ? -10.990 4.788 19.350 1.00 93.06 92 ALA A CA 1
ATOM 650 C C . ALA A 1 92 ? -10.515 4.238 17.989 1.00 93.06 92 ALA A C 1
ATOM 652 O O . ALA A 1 92 ? -9.495 4.687 17.468 1.00 93.06 92 ALA A O 1
ATOM 653 N N . ILE A 1 93 ? -11.279 3.313 17.397 1.00 92.69 93 ILE A N 1
ATOM 654 C CA . ILE A 1 93 ? -11.028 2.774 16.053 1.00 92.69 93 ILE A CA 1
ATOM 655 C C . ILE A 1 93 ? -11.238 3.856 14.983 1.00 92.69 93 ILE A C 1
ATOM 657 O O . ILE A 1 93 ? -10.392 3.978 14.099 1.00 92.69 93 ILE A O 1
ATOM 661 N N . ASP A 1 94 ? -12.303 4.666 15.078 1.00 93.44 94 ASP A N 1
ATOM 662 C CA . ASP A 1 94 ? -12.528 5.824 14.192 1.00 93.44 94 ASP A CA 1
ATOM 663 C C . ASP A 1 94 ? -11.344 6.806 14.247 1.00 93.44 94 ASP A C 1
ATOM 665 O O . ASP A 1 94 ? -10.840 7.210 13.201 1.00 93.44 94 ASP A O 1
ATOM 669 N N . THR A 1 95 ? -10.824 7.126 15.439 1.00 95.12 95 THR A N 1
ATOM 670 C CA . THR A 1 95 ? -9.658 8.016 15.588 1.00 95.12 95 THR A CA 1
ATOM 671 C C . THR A 1 95 ? -8.420 7.450 14.897 1.00 95.12 95 THR A C 1
ATOM 673 O O . THR A 1 95 ? -7.780 8.153 14.122 1.00 95.12 95 THR A O 1
ATOM 676 N N . VAL A 1 96 ? -8.102 6.169 15.106 1.00 95.69 96 VAL A N 1
ATOM 677 C CA . VAL A 1 96 ? -6.980 5.519 14.405 1.00 95.69 96 VAL A CA 1
ATOM 678 C C . VAL A 1 96 ? -7.178 5.550 12.895 1.00 95.69 96 VAL A C 1
ATOM 680 O O . VAL A 1 96 ? -6.241 5.821 12.149 1.00 95.69 96 VAL A O 1
ATOM 683 N N . ALA A 1 97 ? -8.392 5.276 12.429 1.00 95.06 97 ALA A N 1
ATOM 684 C CA . ALA A 1 97 ? -8.698 5.281 11.012 1.00 95.06 97 ALA A CA 1
ATOM 685 C C . ALA A 1 97 ? -8.513 6.664 10.380 1.00 95.06 97 ALA A C 1
ATOM 687 O O . ALA A 1 97 ? -8.140 6.741 9.213 1.00 95.06 97 ALA A O 1
ATOM 688 N N . GLU A 1 98 ? -8.771 7.745 11.113 1.00 94.56 98 GLU A N 1
ATOM 689 C CA . GLU A 1 98 ? -8.610 9.116 10.631 1.00 94.56 98 GLU A CA 1
ATOM 690 C C . GLU A 1 98 ? -7.166 9.617 10.727 1.00 94.56 98 GLU A C 1
ATOM 692 O O . GLU A 1 98 ? -6.680 10.200 9.756 1.00 94.56 98 GLU A O 1
ATOM 697 N N . GLU A 1 99 ? -6.485 9.358 11.846 1.00 95.06 99 GLU A N 1
ATOM 698 C CA . GLU A 1 99 ? -5.156 9.901 12.152 1.00 95.06 99 GLU A CA 1
ATOM 699 C C . GLU A 1 99 ? -4.004 9.110 11.526 1.00 95.06 99 GLU A C 1
ATOM 701 O O . GLU A 1 99 ? -2.950 9.681 11.253 1.00 95.06 99 GLU A O 1
ATOM 706 N N . MET A 1 100 ? -4.187 7.810 11.276 1.00 96.25 100 MET A N 1
ATOM 707 C CA . MET A 1 100 ? -3.117 6.977 10.735 1.00 96.25 100 MET A CA 1
ATOM 708 C C . MET A 1 100 ? -3.040 7.048 9.209 1.00 96.25 100 MET A C 1
ATOM 710 O O . MET A 1 100 ? -4.040 6.991 8.478 1.00 96.25 100 MET A O 1
ATOM 714 N N . ASP A 1 101 ? -1.803 7.094 8.723 1.00 94.19 101 ASP A N 1
ATOM 715 C CA . ASP A 1 101 ? -1.489 7.002 7.305 1.00 94.19 101 ASP A CA 1
ATOM 716 C C . ASP A 1 101 ? -1.763 5.598 6.739 1.00 94.19 101 ASP A C 1
ATOM 718 O O . ASP A 1 101 ? -2.042 4.624 7.445 1.00 94.19 101 ASP A O 1
ATOM 722 N N . ALA A 1 102 ? -1.692 5.480 5.413 1.00 90.94 102 ALA A N 1
ATOM 723 C CA . ALA A 1 102 ? -1.675 4.176 4.765 1.00 90.94 102 ALA A CA 1
ATOM 724 C C . ALA A 1 102 ? -0.377 3.416 5.123 1.00 90.94 102 ALA A C 1
ATOM 726 O O . ALA A 1 102 ? 0.682 4.040 5.198 1.00 90.94 102 ALA A O 1
ATOM 727 N N . PRO A 1 103 ? -0.417 2.080 5.259 1.00 91.75 103 PRO A N 1
ATOM 728 C CA . PRO A 1 103 ? -1.568 1.207 5.011 1.00 91.75 103 PRO A CA 1
ATOM 729 C C . PRO A 1 103 ? -2.528 1.016 6.193 1.00 91.75 103 PRO A C 1
ATOM 731 O O . PRO A 1 103 ? -3.676 0.644 5.944 1.00 91.75 103 PRO A O 1
ATOM 734 N N . LEU A 1 104 ? -2.115 1.276 7.437 1.00 94.44 104 LEU A N 1
ATOM 735 C CA . LEU A 1 104 ? -2.912 0.934 8.619 1.00 94.44 104 LEU A CA 1
ATOM 736 C C . LEU A 1 104 ? -4.239 1.692 8.671 1.00 94.44 104 LEU A C 1
ATOM 738 O O . LEU A 1 104 ? -5.298 1.073 8.792 1.00 94.44 104 LEU A O 1
ATOM 742 N N . GLY A 1 105 ? -4.218 3.012 8.480 1.00 94.44 105 GLY A N 1
ATOM 743 C CA . GLY A 1 105 ? -5.439 3.816 8.491 1.00 94.44 105 GLY A CA 1
ATOM 744 C C . GLY A 1 105 ? -6.422 3.424 7.384 1.00 94.44 105 GLY A C 1
ATOM 745 O O . GLY A 1 105 ? -7.632 3.526 7.563 1.00 94.44 105 GLY A O 1
ATOM 746 N N . GLN A 1 106 ? -5.947 2.934 6.231 1.00 93.19 106 GLN A N 1
ATOM 747 C CA . GLN A 1 106 ? -6.846 2.437 5.176 1.00 93.19 106 GLN A CA 1
ATOM 748 C C . GLN A 1 106 ? -7.588 1.167 5.606 1.00 93.19 106 GLN A C 1
ATOM 750 O O . GLN A 1 106 ? -8.794 1.062 5.383 1.00 93.19 106 GLN A O 1
ATOM 755 N N . GLU A 1 107 ? -6.897 0.224 6.242 1.00 93.19 107 GLU A N 1
ATOM 756 C CA . GLU A 1 107 ? -7.512 -1.016 6.716 1.00 93.19 107 GLU A CA 1
ATOM 757 C C . GLU A 1 107 ? -8.476 -0.777 7.883 1.00 93.19 107 GLU A C 1
ATOM 759 O O . GLU A 1 107 ? -9.554 -1.368 7.914 1.00 93.19 107 GLU A O 1
ATOM 764 N N . PHE A 1 108 ? -8.155 0.150 8.787 1.00 94.50 108 PHE A N 1
ATOM 765 C CA . PHE A 1 108 ? -9.063 0.545 9.867 1.00 94.50 108 PHE A CA 1
ATOM 766 C C . PHE A 1 108 ? -10.306 1.274 9.330 1.00 94.50 108 PHE A C 1
ATOM 768 O O . PHE A 1 108 ? -11.423 0.945 9.730 1.00 94.50 108 PHE A O 1
ATOM 775 N N . ARG A 1 109 ? -10.162 2.174 8.339 1.00 95.00 109 ARG A N 1
ATOM 776 C CA . ARG A 1 109 ? -11.314 2.763 7.617 1.00 95.00 109 ARG A CA 1
ATOM 777 C C . ARG A 1 109 ? -12.184 1.681 6.976 1.00 95.00 109 ARG A C 1
ATOM 779 O O . ARG A 1 109 ? -13.410 1.773 7.017 1.00 95.00 109 ARG A O 1
ATOM 786 N N . ARG A 1 110 ? -11.570 0.643 6.400 1.00 93.31 110 ARG A N 1
ATOM 787 C CA . ARG A 1 110 ? -12.295 -0.499 5.832 1.00 93.31 110 ARG A CA 1
ATOM 788 C C . ARG A 1 110 ? -13.048 -1.287 6.905 1.00 93.31 110 ARG A C 1
ATOM 790 O O . ARG A 1 110 ? -14.214 -1.598 6.684 1.00 93.31 110 ARG A O 1
ATOM 797 N N . ALA A 1 111 ? -12.435 -1.541 8.060 1.00 94.00 111 ALA A N 1
ATOM 798 C CA . ALA A 1 111 ? -13.100 -2.202 9.182 1.00 94.00 111 ALA A CA 1
ATOM 799 C C . ALA A 1 111 ? -14.328 -1.409 9.662 1.00 94.00 111 ALA A C 1
ATOM 801 O O . ALA A 1 111 ? -15.404 -1.976 9.805 1.00 94.00 111 ALA A O 1
ATOM 802 N N . ILE A 1 112 ? -14.219 -0.082 9.796 1.00 94.38 112 ILE A N 1
ATOM 803 C CA . ILE A 1 112 ? -15.351 0.791 10.157 1.00 94.38 112 ILE A CA 1
ATOM 804 C C . ILE A 1 112 ? -16.485 0.702 9.136 1.00 94.38 112 ILE A C 1
ATOM 806 O O . ILE A 1 112 ? -17.657 0.652 9.510 1.00 94.38 112 ILE A O 1
ATOM 810 N N . LEU A 1 113 ? -16.159 0.691 7.841 1.00 94.38 113 LEU A N 1
ATOM 811 C CA . LEU A 1 113 ? -17.162 0.533 6.788 1.00 94.38 113 LEU A CA 1
ATOM 812 C C . LEU A 1 113 ? -17.863 -0.826 6.886 1.00 94.38 113 LEU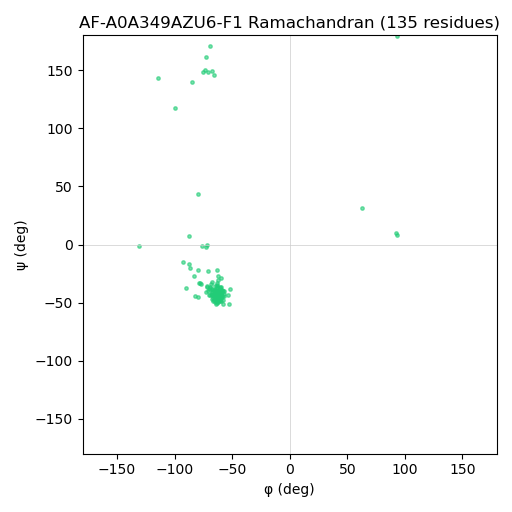 A C 1
ATOM 814 O O . LEU A 1 113 ? -19.082 -0.878 6.765 1.00 94.38 113 LEU A O 1
ATOM 818 N N . GLU A 1 114 ? -17.124 -1.905 7.145 1.00 93.56 114 GLU A N 1
ATOM 819 C CA . GLU A 1 114 ? -17.690 -3.242 7.357 1.00 93.56 114 GLU A CA 1
ATOM 820 C C . GLU A 1 114 ? -18.612 -3.271 8.588 1.00 93.56 114 GLU A C 1
ATOM 822 O O . GLU A 1 114 ? -19.736 -3.769 8.495 1.00 93.56 114 GLU A O 1
ATOM 827 N N . THR A 1 115 ? -18.212 -2.637 9.693 1.00 93.06 115 THR A N 1
ATOM 828 C CA . THR A 1 115 ? -19.053 -2.486 10.889 1.00 93.06 115 THR A CA 1
ATOM 829 C C . THR A 1 115 ? -20.334 -1.702 10.599 1.00 93.06 115 THR A C 1
ATOM 831 O O . THR A 1 115 ? -21.426 -2.103 11.002 1.00 93.06 115 THR A O 1
ATOM 834 N N . ARG A 1 116 ? -20.250 -0.601 9.838 1.00 92.44 116 ARG A N 1
ATOM 835 C CA . ARG A 1 116 ? -21.425 0.195 9.422 1.00 92.44 116 ARG A CA 1
ATOM 836 C C . ARG A 1 116 ? -22.390 -0.589 8.529 1.00 92.44 116 ARG A C 1
ATOM 838 O O . ARG A 1 116 ? -23.565 -0.239 8.456 1.00 92.44 116 ARG A O 1
ATOM 845 N N . LEU A 1 117 ? -21.910 -1.642 7.870 1.00 94.62 117 LEU A N 1
ATOM 846 C CA . LEU A 1 117 ? -22.717 -2.572 7.078 1.00 94.62 117 LEU A CA 1
ATOM 847 C C . LEU A 1 117 ? -23.300 -3.726 7.915 1.00 94.62 117 LEU A C 1
ATOM 849 O O . LEU A 1 117 ? -23.915 -4.631 7.355 1.00 94.62 117 LEU A O 1
ATOM 853 N N . GLY A 1 118 ? -23.148 -3.683 9.242 1.00 93.31 118 GLY A N 1
ATOM 854 C CA . GLY A 1 118 ? -23.730 -4.644 10.180 1.00 93.31 118 GLY A CA 1
ATOM 855 C C . GLY A 1 118 ? -22.822 -5.822 10.528 1.00 93.31 118 GLY A C 1
ATOM 856 O O . GLY A 1 118 ? -23.296 -6.778 11.138 1.00 93.31 118 GLY A O 1
ATOM 857 N N . ARG A 1 119 ? -21.543 -5.778 10.137 1.00 93.25 119 ARG A N 1
ATOM 858 C CA . ARG A 1 119 ? -20.541 -6.754 10.578 1.00 93.25 119 ARG A CA 1
ATOM 859 C C . ARG A 1 119 ? -20.130 -6.456 12.023 1.00 93.25 119 ARG A C 1
ATOM 861 O O . ARG A 1 119 ? -20.140 -5.295 12.431 1.00 93.25 119 ARG A O 1
ATOM 868 N N . ASP A 1 120 ? -19.781 -7.483 12.792 1.00 93.69 120 ASP A N 1
ATOM 869 C CA . ASP A 1 120 ? -19.235 -7.255 14.128 1.00 93.69 120 ASP A CA 1
ATOM 870 C C . ASP A 1 120 ? -17.850 -6.587 14.037 1.00 93.69 120 ASP A C 1
ATOM 872 O O . ASP A 1 120 ? -17.114 -6.780 13.064 1.00 93.69 120 ASP A O 1
ATOM 876 N N . VAL A 1 121 ? -17.504 -5.771 15.034 1.00 89.75 121 VAL A N 1
ATOM 877 C CA . VAL A 1 121 ? -16.209 -5.080 15.084 1.00 89.75 121 VAL A CA 1
ATOM 878 C C . VAL A 1 121 ? -15.065 -6.085 15.192 1.00 89.75 121 VAL A C 1
ATOM 880 O O . VAL A 1 121 ? -14.044 -5.898 14.532 1.00 89.75 121 VAL A O 1
ATOM 883 N N . GLU A 1 122 ? -15.230 -7.148 15.980 1.00 90.94 122 GLU A N 1
ATOM 884 C CA . GLU A 1 122 ? -14.234 -8.212 16.114 1.00 90.94 122 GL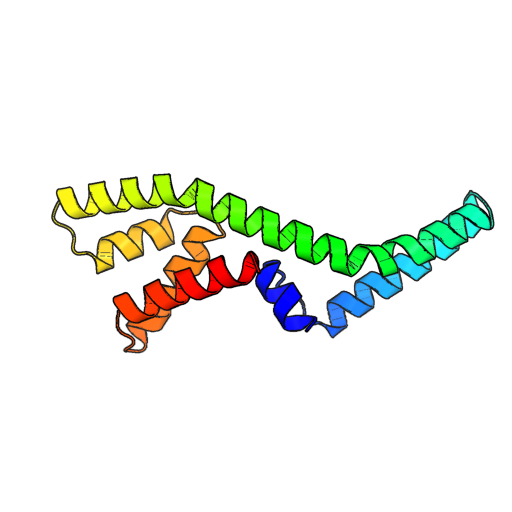U A CA 1
ATOM 885 C C . GLU A 1 122 ? -14.022 -8.903 14.761 1.00 90.94 122 GLU A C 1
ATOM 887 O O . GLU A 1 122 ? -12.893 -8.965 14.277 1.00 90.94 122 GLU A O 1
ATOM 892 N N . ASP A 1 123 ? -15.107 -9.270 14.070 1.00 93.06 123 ASP A N 1
ATOM 893 C CA . ASP A 1 123 ? -15.052 -9.877 12.731 1.00 93.06 123 ASP A CA 1
ATOM 894 C C . ASP A 1 123 ? -14.382 -8.968 11.685 1.00 93.06 123 ASP A C 1
ATOM 896 O O . ASP A 1 123 ? -13.715 -9.443 10.759 1.00 93.06 123 ASP A O 1
ATOM 900 N N . ALA A 1 124 ? -14.604 -7.654 11.773 1.00 92.31 124 ALA A N 1
ATOM 901 C CA . ALA A 1 124 ? -14.011 -6.679 10.863 1.00 92.31 124 ALA A CA 1
ATOM 902 C C . ALA A 1 124 ? -12.500 -6.519 11.112 1.00 92.31 124 ALA A C 1
ATOM 904 O O . ALA A 1 124 ? -11.717 -6.444 10.159 1.00 92.31 124 ALA A O 1
ATOM 905 N N . LEU A 1 125 ? -12.079 -6.509 12.382 1.00 91.69 125 LEU A N 1
ATOM 906 C CA . LEU A 1 125 ? -10.669 -6.456 12.781 1.00 91.69 125 LEU A CA 1
ATOM 907 C C . LEU A 1 125 ? -9.931 -7.766 12.472 1.00 91.69 125 LEU A C 1
ATOM 909 O O . LEU A 1 125 ? -8.805 -7.723 11.975 1.00 91.69 125 LEU A O 1
ATOM 913 N N . ASP A 1 126 ? -10.574 -8.918 12.649 1.00 92.00 126 ASP A N 1
ATOM 914 C CA . ASP A 1 126 ? -10.057 -10.207 12.178 1.00 92.00 126 ASP A CA 1
ATOM 915 C C . ASP A 1 126 ? -9.886 -10.207 10.655 1.00 92.00 126 ASP A C 1
ATOM 917 O O . ASP A 1 126 ? -8.890 -10.704 10.121 1.00 92.00 126 ASP A O 1
ATOM 921 N N . GLY A 1 127 ? -10.811 -9.563 9.938 1.00 90.75 127 GLY A N 1
ATOM 922 C CA . GLY A 1 127 ? -10.678 -9.295 8.510 1.00 90.75 127 GLY A CA 1
ATOM 923 C C . GLY A 1 127 ? -9.426 -8.481 8.163 1.00 90.75 127 GLY A C 1
ATOM 924 O O . GLY A 1 127 ? -8.767 -8.783 7.166 1.00 90.75 127 GLY A O 1
ATOM 925 N N . VAL A 1 128 ? -9.070 -7.477 8.972 1.00 90.62 128 VAL A N 1
ATOM 926 C CA . VAL A 1 128 ? -7.821 -6.708 8.813 1.00 90.62 128 VAL A CA 1
ATOM 927 C C . VAL A 1 128 ? -6.607 -7.609 9.034 1.00 90.62 128 VAL A C 1
ATOM 929 O O . VAL A 1 128 ? -5.739 -7.680 8.163 1.00 90.62 128 VAL A O 1
ATOM 932 N N . ALA A 1 129 ? -6.569 -8.346 10.147 1.00 87.56 129 ALA A N 1
ATOM 933 C CA . ALA A 1 129 ? -5.468 -9.253 10.468 1.00 87.56 129 ALA A CA 1
ATOM 934 C C . ALA A 1 129 ? -5.254 -10.307 9.369 1.00 87.56 129 ALA A C 1
ATOM 936 O O . ALA A 1 129 ? -4.122 -10.541 8.944 1.00 87.56 129 ALA A O 1
ATOM 937 N N . GLY A 1 130 ? -6.339 -10.881 8.842 1.00 85.81 130 GLY A N 1
ATOM 938 C CA . GLY A 1 130 ? -6.288 -11.842 7.744 1.00 85.81 130 GLY A CA 1
ATOM 939 C C . GLY A 1 130 ? -5.731 -11.259 6.444 1.00 85.81 130 GLY A C 1
ATOM 940 O O . GLY A 1 130 ? -5.024 -11.958 5.723 1.00 85.81 130 GLY A O 1
ATOM 941 N N . ARG A 1 131 ? -5.995 -9.984 6.130 1.00 83.06 131 ARG A N 1
ATOM 942 C CA . ARG A 1 131 ? -5.457 -9.336 4.918 1.00 83.06 131 ARG A CA 1
ATOM 943 C C . ARG A 1 131 ? -3.965 -9.033 5.039 1.00 83.06 131 ARG A C 1
ATOM 945 O O . ARG A 1 131 ? -3.237 -9.304 4.092 1.00 83.06 131 ARG A O 1
ATOM 952 N N . VAL A 1 132 ? -3.522 -8.563 6.204 1.00 79.62 132 VAL A N 1
ATOM 953 C CA . VAL A 1 132 ? -2.107 -8.263 6.491 1.00 79.62 132 VAL A CA 1
ATOM 954 C C . VAL A 1 132 ? -1.270 -9.549 6.571 1.00 79.62 132 VAL A C 1
ATOM 956 O O . VAL A 1 132 ? -0.201 -9.645 5.978 1.00 79.62 132 VAL A O 1
ATOM 959 N N . GLN A 1 133 ? -1.763 -10.603 7.231 1.00 70.19 133 GLN A N 1
ATOM 960 C CA . GLN A 1 133 ? -1.025 -11.875 7.313 1.00 70.19 133 GLN A CA 1
ATOM 961 C C . GLN A 1 133 ? -0.930 -12.598 5.963 1.00 70.19 133 GLN A C 1
ATOM 963 O O . GLN A 1 133 ? 0.085 -13.220 5.665 1.00 70.19 133 GLN A O 1
ATOM 968 N N . ASN A 1 134 ? -1.951 -12.497 5.109 1.00 60.16 134 ASN A N 1
ATOM 969 C CA . ASN A 1 134 ? -1.941 -13.099 3.769 1.00 60.16 134 ASN A CA 1
ATOM 970 C C . ASN A 1 134 ? -1.016 -12.352 2.773 1.00 60.16 134 ASN A C 1
ATOM 972 O O . ASN A 1 134 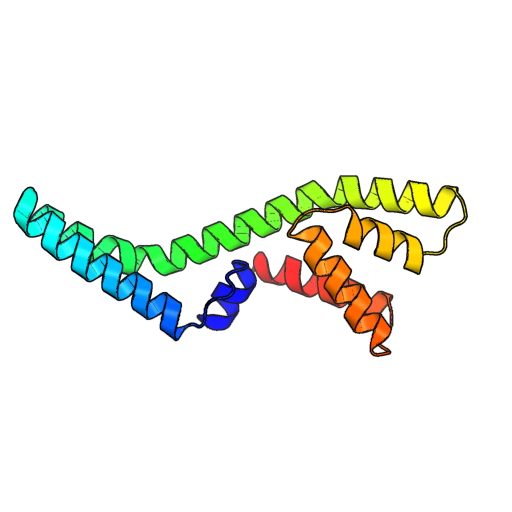? -0.878 -12.739 1.609 1.00 60.16 134 ASN A O 1
ATOM 976 N N . GLU A 1 135 ? -0.384 -11.258 3.206 1.00 53.62 135 GLU A N 1
ATOM 977 C CA . GLU A 1 135 ? 0.687 -10.578 2.473 1.00 53.62 135 GLU A CA 1
ATOM 978 C C . GLU A 1 135 ? 2.087 -11.164 2.779 1.00 53.62 135 GLU A C 1
ATOM 980 O O . GLU A 1 135 ? 2.988 -10.981 1.958 1.00 53.62 135 GLU A O 1
ATOM 985 N N . ASP A 1 136 ? 2.254 -11.935 3.869 1.00 44.34 136 ASP A N 1
ATOM 986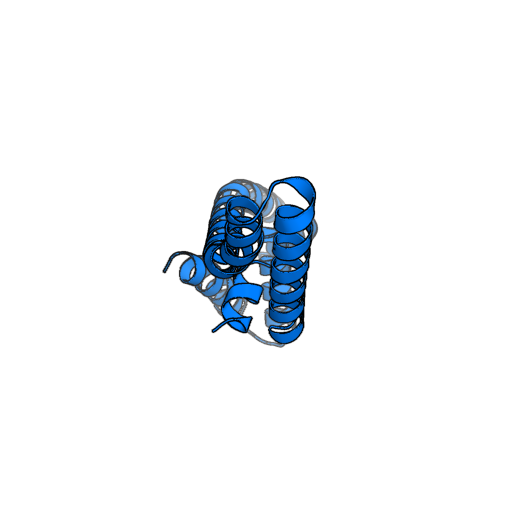 C CA . ASP A 1 136 ? 3.524 -12.586 4.260 1.00 44.34 136 ASP A CA 1
ATOM 987 C C . ASP A 1 136 ? 3.694 -14.029 3.731 1.00 44.34 136 ASP A C 1
ATOM 989 O O . ASP A 1 136 ? 4.816 -14.545 3.731 1.00 44.34 136 ASP A O 1
ATOM 993 N N . PHE A 1 137 ? 2.619 -14.672 3.248 1.00 38.75 137 PHE A N 1
ATOM 994 C CA . PHE A 1 137 ? 2.618 -16.055 2.734 1.00 38.75 137 PHE A CA 1
ATOM 995 C C . PHE A 1 137 ? 2.399 -16.160 1.209 1.00 38.75 137 PHE A C 1
ATOM 997 O O . PHE A 1 137 ? 1.565 -15.421 0.628 1.00 38.75 137 PHE A O 1
#

Secondary structure (DSSP, 8-state):
-HHHHHHHTT----HHHHHHHHHHHHHHHHHHHHHHH-HHHHHHHHHHHHHHHHHHHHHHHHHHHHHHHHHHHHHHHHHHHHHHTT--HHHHHHHHHHHSPTTHHHHHHHHHHHHHTT--HHHHHHHHHHHHHTTT-